Protein AF-A0A135UJ84-F1 (afdb_monomer_lite)

Structure (mmCIF, N/CA/C/O backbone):
data_AF-A0A135UJ84-F1
#
_entry.id   AF-A0A135UJ84-F1
#
loop_
_atom_site.group_PDB
_atom_site.id
_atom_site.type_symbol
_atom_site.label_atom_id
_atom_site.label_alt_id
_atom_site.label_comp_id
_atom_site.label_asym_id
_atom_site.label_entity_id
_atom_site.label_seq_id
_atom_site.pdbx_PDB_ins_code
_atom_site.Cartn_x
_atom_site.Cartn_y
_atom_site.Cartn_z
_atom_site.occupancy
_atom_site.B_iso_or_equiv
_atom_site.auth_seq_id
_atom_site.auth_comp_id
_atom_site.auth_asym_id
_atom_site.auth_atom_id
_atom_site.pdbx_PDB_model_num
ATOM 1 N N . ARG A 1 1 ? -5.038 -6.035 -21.968 1.00 44.88 1 ARG A N 1
ATOM 2 C CA . ARG A 1 1 ? -4.307 -5.485 -20.807 1.00 44.88 1 ARG A CA 1
ATOM 3 C C . ARG A 1 1 ? -3.585 -4.235 -21.291 1.00 44.88 1 ARG A C 1
ATOM 5 O O . ARG A 1 1 ? -2.679 -4.381 -22.105 1.00 44.88 1 ARG A O 1
ATOM 12 N N . ARG A 1 2 ? -4.048 -3.025 -20.949 1.00 52.53 2 ARG A N 1
ATOM 13 C CA . ARG A 1 2 ? -3.177 -1.852 -21.108 1.00 52.53 2 ARG A CA 1
ATOM 14 C C . ARG A 1 2 ? -2.160 -1.948 -19.982 1.00 52.53 2 ARG A C 1
ATOM 16 O O . ARG A 1 2 ? -2.523 -2.318 -18.872 1.00 52.53 2 ARG A O 1
ATOM 23 N N . TYR A 1 3 ? -0.903 -1.665 -20.289 1.00 54.56 3 TYR A N 1
ATOM 24 C CA . TYR A 1 3 ? 0.192 -1.660 -19.318 1.00 54.56 3 TYR A CA 1
ATOM 25 C C . TYR A 1 3 ? -0.040 -0.652 -18.171 1.00 54.56 3 TYR A C 1
ATOM 27 O O . TYR A 1 3 ? 0.745 -0.578 -17.250 1.00 54.56 3 TYR A O 1
ATOM 35 N N . GLU A 1 4 ? -1.106 0.142 -18.223 1.00 59.69 4 GLU A N 1
ATOM 36 C CA . GLU A 1 4 ? -1.372 1.246 -17.305 1.00 59.69 4 GLU A CA 1
ATOM 37 C C . GLU A 1 4 ? -2.200 0.827 -16.077 1.00 59.69 4 GLU A C 1
ATOM 39 O O . GLU A 1 4 ? -2.188 1.529 -15.073 1.00 59.69 4 GLU A O 1
ATOM 44 N N . ASP A 1 5 ? -2.885 -0.321 -16.120 1.00 67.38 5 ASP A N 1
ATOM 45 C CA . ASP A 1 5 ? -3.906 -0.640 -15.113 1.00 67.38 5 ASP A CA 1
ATOM 46 C C . ASP A 1 5 ? -3.416 -1.603 -14.019 1.00 67.38 5 ASP A C 1
ATOM 48 O O . ASP A 1 5 ? -3.715 -1.406 -12.844 1.00 67.38 5 ASP A O 1
ATOM 52 N N . GLU A 1 6 ? -2.676 -2.639 -14.420 1.00 80.00 6 GLU A N 1
ATOM 53 C CA . GLU A 1 6 ? -2.247 -3.782 -13.604 1.00 80.00 6 GLU A CA 1
ATOM 54 C C . GLU A 1 6 ? -0.804 -4.102 -14.011 1.00 80.00 6 GLU A C 1
ATOM 56 O O . GLU A 1 6 ? -0.549 -4.726 -15.051 1.00 80.00 6 GLU A O 1
ATOM 61 N N . ILE A 1 7 ? 0.140 -3.560 -13.248 1.00 87.56 7 ILE A N 1
ATOM 62 C CA . ILE A 1 7 ? 1.579 -3.692 -13.499 1.00 87.56 7 ILE A CA 1
ATOM 63 C C . ILE A 1 7 ? 2.251 -4.587 -12.476 1.00 87.56 7 ILE A C 1
ATOM 65 O O . ILE A 1 7 ? 3.459 -4.785 -12.566 1.00 87.56 7 ILE A O 1
ATOM 69 N N . CYS A 1 8 ? 1.506 -5.126 -11.519 1.00 91.06 8 CYS A N 1
ATOM 70 C CA . CYS A 1 8 ? 2.034 -6.017 -10.509 1.00 91.06 8 CYS A CA 1
ATOM 71 C C . CYS A 1 8 ? 1.469 -7.429 -10.675 1.00 91.06 8 CYS A C 1
ATOM 73 O O . CYS A 1 8 ? 0.417 -7.664 -11.265 1.00 91.06 8 CYS A O 1
ATOM 75 N N . GLY A 1 9 ? 2.251 -8.408 -10.231 1.00 89.12 9 GLY A N 1
ATOM 76 C CA . GLY A 1 9 ? 1.801 -9.783 -10.087 1.00 89.12 9 GLY A CA 1
ATOM 77 C C . GLY A 1 9 ? 1.006 -9.983 -8.800 1.00 89.12 9 GLY A C 1
ATOM 78 O O . GLY A 1 9 ? 0.625 -9.035 -8.115 1.00 89.12 9 GLY A O 1
ATOM 79 N N . ALA A 1 10 ? 0.805 -11.250 -8.441 1.00 90.69 10 ALA A N 1
ATOM 80 C CA . ALA A 1 10 ? 0.190 -11.595 -7.168 1.00 90.69 10 ALA A CA 1
ATOM 81 C C . ALA A 1 10 ? 0.964 -10.992 -5.986 1.00 90.69 10 ALA A C 1
ATOM 83 O O . ALA A 1 10 ? 2.191 -10.863 -6.019 1.00 90.69 10 ALA A O 1
ATOM 84 N N . SER A 1 11 ? 0.223 -10.681 -4.926 1.00 94.56 11 SER A N 1
ATOM 85 C CA . SER A 1 11 ? 0.789 -10.199 -3.675 1.00 94.56 11 SER A CA 1
ATOM 86 C C . SER A 1 11 ? 0.871 -11.314 -2.634 1.00 94.56 11 SER A C 1
ATOM 88 O O . SER A 1 11 ? -0.023 -12.158 -2.536 1.00 94.56 11 SER A O 1
ATOM 90 N N . SER A 1 12 ? 1.919 -11.290 -1.815 1.00 95.88 12 SER A N 1
ATOM 91 C CA . SER A 1 12 ? 1.893 -11.917 -0.493 1.00 95.88 12 SER A CA 1
ATOM 92 C C . SER A 1 12 ? 1.112 -11.043 0.492 1.00 95.88 12 SER A C 1
ATOM 94 O O . SER A 1 12 ? 0.865 -9.867 0.218 1.00 95.88 12 SER A O 1
ATOM 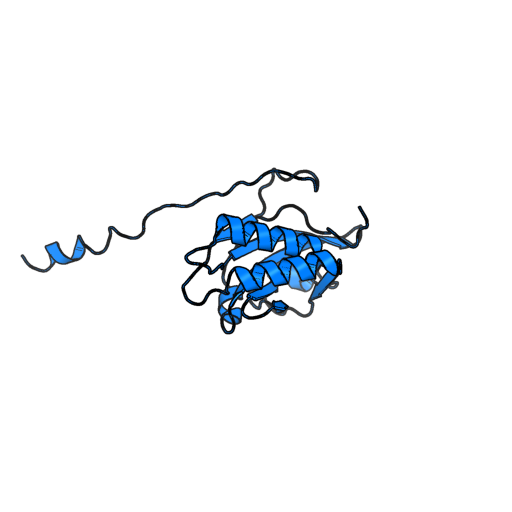96 N N . PHE A 1 13 ? 0.710 -11.604 1.631 1.00 95.44 13 PHE A N 1
ATOM 97 C CA . PHE A 1 13 ? -0.062 -10.873 2.631 1.00 95.44 13 PHE A CA 1
ATOM 98 C C . PHE A 1 13 ? 0.317 -11.288 4.051 1.00 95.44 13 PHE A C 1
ATOM 100 O O . PHE A 1 13 ? 0.595 -12.458 4.324 1.00 95.44 13 PHE A O 1
ATOM 107 N N . VAL A 1 14 ? 0.272 -10.321 4.962 1.00 95.88 14 VAL A N 1
ATOM 108 C CA . VAL A 1 14 ? 0.271 -10.519 6.409 1.00 95.88 14 VAL A CA 1
ATOM 109 C C . VAL A 1 14 ? -0.706 -9.531 7.047 1.00 95.88 14 VAL A C 1
ATOM 111 O O . VAL A 1 14 ? -0.704 -8.341 6.729 1.00 95.88 14 VAL A O 1
ATOM 114 N N . GLY A 1 15 ? -1.557 -10.037 7.939 1.00 96.00 15 GLY A N 1
ATOM 115 C CA . GLY A 1 15 ? -2.474 -9.218 8.726 1.00 96.00 15 GLY A CA 1
ATOM 116 C C . GLY A 1 15 ? -1.754 -8.569 9.902 1.00 96.00 15 GLY A C 1
ATOM 117 O O . GLY A 1 15 ? -1.045 -9.242 10.647 1.00 96.00 15 GLY A O 1
ATOM 118 N N . ILE A 1 16 ? -1.957 -7.268 10.072 1.00 95.50 16 ILE A N 1
ATOM 119 C CA . ILE A 1 16 ? -1.379 -6.440 11.149 1.00 95.50 16 ILE A CA 1
ATOM 120 C C . ILE A 1 16 ? -2.461 -5.582 11.824 1.00 95.50 16 ILE A C 1
ATOM 122 O O . ILE A 1 16 ? -2.159 -4.595 12.493 1.00 95.50 16 ILE A O 1
ATOM 126 N N . THR A 1 17 ? -3.732 -5.934 11.611 1.00 96.69 17 THR A N 1
ATOM 127 C CA . THR A 1 17 ? -4.893 -5.202 12.114 1.00 96.69 17 THR A CA 1
ATOM 128 C C . THR A 1 17 ? -4.852 -5.065 13.632 1.00 96.69 17 THR A C 1
ATOM 130 O O . THR A 1 17 ? -4.676 -6.039 14.365 1.00 96.69 17 THR A O 1
ATOM 133 N N . ARG A 1 18 ? -5.065 -3.840 14.100 1.00 94.31 18 ARG A N 1
ATOM 134 C CA . ARG A 1 18 ? -5.090 -3.441 15.512 1.00 94.31 18 ARG A CA 1
ATOM 135 C C . ARG A 1 18 ? -6.067 -2.285 15.694 1.00 94.31 18 ARG A C 1
ATOM 137 O O . ARG A 1 18 ? -6.511 -1.726 14.710 1.00 94.31 18 ARG A O 1
ATOM 144 N N . ALA A 1 19 ? -6.364 -1.895 16.933 1.00 93.62 19 ALA A N 1
ATOM 145 C CA . ALA A 1 19 ? -7.405 -0.902 17.243 1.00 93.62 19 ALA A CA 1
ATOM 146 C C . ALA A 1 19 ? -7.189 0.512 16.652 1.00 93.62 19 ALA A C 1
ATOM 148 O O . ALA A 1 19 ? -8.117 1.322 16.654 1.00 93.62 19 ALA A O 1
ATOM 149 N N . THR A 1 20 ? -5.971 0.815 16.197 1.00 93.94 20 THR A N 1
ATOM 150 C CA . THR A 1 20 ? -5.577 2.072 15.540 1.00 93.94 20 THR A CA 1
ATOM 151 C C . THR A 1 20 ? -5.529 1.964 14.011 1.00 93.94 20 THR A C 1
ATOM 153 O O . THR A 1 20 ? -5.250 2.955 13.336 1.00 93.94 20 THR A O 1
ATOM 156 N N . SER A 1 21 ? -5.808 0.778 13.461 1.00 97.81 21 SER A N 1
ATOM 157 C CA . SER A 1 21 ? -5.882 0.542 12.022 1.00 97.81 21 SER A CA 1
ATOM 158 C C . SER A 1 21 ? -7.044 1.318 11.390 1.00 97.81 21 SER A C 1
ATOM 160 O O . SER A 1 21 ? -8.020 1.664 12.064 1.00 97.81 21 SER A O 1
ATOM 162 N N . PRO A 1 22 ? -6.971 1.599 10.080 1.00 98.44 22 PRO A N 1
ATOM 163 C CA . PRO A 1 22 ? -7.976 2.401 9.406 1.00 98.44 22 PRO A CA 1
ATOM 164 C C . PRO A 1 22 ? -9.316 1.683 9.310 1.00 98.44 22 PRO A C 1
ATOM 166 O O . PRO A 1 22 ? -9.398 0.450 9.324 1.00 98.44 22 PRO A O 1
ATOM 169 N N . LEU A 1 23 ? -10.373 2.478 9.154 1.00 98.62 23 LEU A N 1
ATOM 170 C CA . LEU A 1 23 ? -11.712 1.971 8.910 1.00 98.62 23 LEU A CA 1
ATOM 171 C C . LEU A 1 23 ? -11.755 1.234 7.573 1.00 98.62 23 LEU A C 1
ATOM 173 O O . LEU A 1 23 ? -11.328 1.727 6.529 1.00 98.62 23 LEU A O 1
ATOM 177 N N . THR A 1 24 ? -12.355 0.052 7.602 1.00 98.69 24 THR A N 1
ATOM 178 C CA . THR A 1 24 ? -12.539 -0.797 6.425 1.00 98.69 24 THR A CA 1
ATOM 179 C C . THR A 1 24 ? -13.354 -0.091 5.341 1.00 98.69 24 THR A C 1
ATOM 181 O O . THR A 1 24 ? -13.065 -0.239 4.157 1.00 98.69 24 THR A O 1
ATOM 184 N N . THR A 1 25 ? -14.348 0.709 5.734 1.00 98.69 25 THR A N 1
ATOM 185 C CA . THR A 1 25 ? -15.162 1.512 4.811 1.00 98.69 25 THR A CA 1
ATOM 186 C C . THR A 1 25 ? -14.317 2.507 4.027 1.00 98.69 25 THR A C 1
ATOM 188 O O . THR A 1 25 ? -14.464 2.607 2.813 1.00 98.69 25 THR A O 1
ATOM 191 N N . ASP A 1 26 ? -13.385 3.179 4.699 1.00 98.75 26 ASP A N 1
ATOM 192 C CA . ASP A 1 26 ? -12.498 4.159 4.076 1.00 98.75 26 ASP A CA 1
ATOM 193 C C . ASP A 1 26 ? -11.522 3.470 3.118 1.00 98.75 26 ASP A C 1
ATOM 195 O O . ASP A 1 26 ? -11.268 3.958 2.019 1.00 98.75 26 ASP A O 1
ATOM 199 N N . CYS A 1 27 ? -11.022 2.289 3.493 1.00 98.75 27 CYS A N 1
ATOM 200 C CA . CYS A 1 27 ? -10.164 1.498 2.617 1.00 98.75 27 CYS A CA 1
ATOM 201 C C . CYS A 1 27 ? -10.891 0.989 1.367 1.00 98.75 27 CYS A C 1
ATOM 203 O O . CYS A 1 27 ? -10.307 0.969 0.285 1.00 98.75 27 CYS A O 1
ATOM 205 N N . LEU A 1 28 ? -12.165 0.607 1.474 1.00 98.81 28 LEU A N 1
ATOM 206 C CA . LEU A 1 28 ? -12.952 0.219 0.301 1.00 98.81 28 LEU A CA 1
ATOM 207 C C . LEU A 1 28 ? -13.192 1.406 -0.643 1.00 98.81 28 LEU A C 1
ATOM 209 O O . LEU A 1 28 ? -13.073 1.234 -1.854 1.00 98.81 28 LEU A O 1
ATOM 213 N N . LEU A 1 29 ? -13.430 2.608 -0.109 1.00 98.69 29 LEU A N 1
ATOM 214 C CA . LEU A 1 29 ? -13.537 3.825 -0.920 1.00 98.69 29 LEU A CA 1
ATOM 215 C C . LEU A 1 29 ? -12.211 4.169 -1.614 1.00 98.69 29 LEU A C 1
ATOM 217 O O . LEU A 1 29 ? -12.214 4.429 -2.817 1.00 98.69 29 LEU A O 1
ATOM 221 N N . LEU A 1 30 ? -11.075 4.058 -0.911 1.00 98.31 30 LEU A N 1
ATOM 222 C CA . LEU A 1 30 ? -9.741 4.184 -1.515 1.00 98.31 30 LEU A CA 1
ATOM 223 C C . LEU A 1 30 ? -9.568 3.201 -2.683 1.00 98.31 30 LEU A C 1
ATOM 225 O O . LEU A 1 30 ? -9.083 3.578 -3.749 1.00 98.31 30 LEU A O 1
ATOM 229 N N . ALA A 1 31 ? -9.974 1.940 -2.506 1.00 98.12 31 ALA A N 1
ATOM 230 C CA . ALA A 1 31 ? -9.881 0.920 -3.549 1.00 98.12 31 ALA A CA 1
ATOM 231 C C . ALA A 1 31 ? -10.779 1.224 -4.763 1.00 98.12 31 ALA A C 1
ATOM 233 O O . ALA A 1 31 ? -10.408 0.936 -5.905 1.00 98.12 31 ALA A O 1
ATOM 234 N N . ASP A 1 32 ? -11.959 1.797 -4.544 1.00 97.94 32 ASP A N 1
ATOM 235 C CA . ASP A 1 32 ? -12.868 2.194 -5.620 1.00 97.94 32 ASP A CA 1
ATOM 236 C C . ASP A 1 32 ? -12.321 3.383 -6.416 1.00 97.94 32 ASP A C 1
ATOM 238 O O . ASP A 1 32 ? -12.329 3.355 -7.651 1.00 97.94 32 ASP A O 1
ATOM 242 N N . GLU A 1 33 ? -11.768 4.384 -5.731 1.00 96.62 33 GLU A N 1
ATOM 243 C CA . GLU A 1 33 ? -11.068 5.514 -6.351 1.00 96.62 33 GLU A CA 1
ATOM 244 C C . GLU A 1 33 ? -9.864 5.032 -7.166 1.00 96.62 33 GLU A C 1
ATOM 246 O O . GLU A 1 33 ? -9.734 5.370 -8.344 1.00 96.62 33 GLU A O 1
ATOM 251 N N . ALA A 1 34 ? -9.049 4.149 -6.587 1.00 94.81 34 ALA A N 1
ATOM 252 C CA . ALA A 1 34 ? -7.894 3.550 -7.244 1.00 94.81 34 ALA A CA 1
ATOM 253 C C . ALA A 1 34 ? -8.258 2.808 -8.541 1.00 94.81 34 ALA A C 1
ATOM 255 O O . ALA A 1 34 ? -7.643 3.017 -9.592 1.00 94.81 34 ALA A O 1
ATOM 256 N N . ALA A 1 35 ? -9.305 1.979 -8.486 1.00 93.38 35 ALA A N 1
ATOM 257 C CA . ALA A 1 35 ? -9.801 1.235 -9.639 1.00 93.38 35 ALA A CA 1
ATOM 258 C C . ALA A 1 35 ? -10.389 2.147 -10.726 1.00 93.38 35 ALA A C 1
ATOM 260 O O . ALA A 1 35 ? -10.323 1.813 -11.912 1.00 93.38 35 ALA A O 1
ATOM 261 N N . LYS A 1 36 ? -10.986 3.277 -10.331 1.00 93.44 36 LYS A N 1
ATOM 262 C CA . LYS A 1 36 ? -11.577 4.255 -11.249 1.00 93.44 36 LYS A CA 1
ATOM 263 C C . LYS A 1 36 ? -10.515 5.094 -11.953 1.00 93.44 36 LYS A C 1
ATOM 265 O O . LYS A 1 36 ? -10.649 5.345 -13.147 1.00 93.44 36 LYS A O 1
ATOM 270 N N . GLU A 1 37 ? -9.490 5.526 -11.225 1.00 89.25 37 GLU A N 1
ATOM 271 C CA . GLU A 1 37 ? -8.411 6.363 -11.755 1.00 89.25 37 GLU A CA 1
ATOM 272 C C . GLU A 1 37 ? -7.526 5.614 -12.746 1.00 89.25 37 GLU A C 1
ATOM 274 O O . GLU A 1 37 ? -7.140 6.188 -13.762 1.00 89.25 37 GLU A O 1
ATOM 279 N N . ARG A 1 38 ? -7.229 4.336 -12.466 1.00 83.94 38 ARG A N 1
ATOM 280 C CA . ARG A 1 38 ? -6.392 3.485 -13.330 1.00 83.94 38 ARG A CA 1
ATOM 281 C C . ARG A 1 38 ? -5.016 4.098 -13.636 1.00 83.94 38 ARG A C 1
ATOM 283 O O . ARG A 1 38 ? -4.458 3.899 -14.710 1.00 83.94 38 ARG A O 1
ATOM 290 N N . TYR A 1 39 ? -4.479 4.872 -12.695 1.00 86.56 39 TYR A N 1
ATOM 291 C CA . TYR A 1 39 ? -3.150 5.461 -12.811 1.00 86.56 39 TYR A CA 1
ATOM 292 C C . TYR A 1 39 ? -2.078 4.529 -12.258 1.00 86.56 39 TYR A C 1
ATOM 294 O O . TYR A 1 39 ? -2.314 3.788 -11.307 1.00 86.56 39 TYR A O 1
ATOM 302 N N . VAL A 1 40 ? -0.872 4.625 -12.817 1.00 89.12 40 VAL A N 1
ATOM 303 C CA . VAL A 1 40 ? 0.333 4.081 -12.191 1.00 89.12 40 VAL A CA 1
ATOM 304 C C . VAL A 1 40 ? 0.882 5.122 -11.227 1.00 89.12 40 VAL A C 1
ATOM 306 O O . VAL A 1 40 ? 1.216 6.241 -11.628 1.00 89.12 40 VAL A O 1
ATOM 309 N N . TRP A 1 41 ? 1.012 4.748 -9.961 1.00 91.00 41 TRP A N 1
ATOM 310 C CA . TRP A 1 41 ? 1.690 5.563 -8.962 1.00 91.00 41 TRP A CA 1
ATOM 311 C C . TRP A 1 41 ? 3.131 5.138 -8.820 1.00 91.00 41 TRP A C 1
ATOM 313 O O . TRP A 1 41 ? 3.475 3.970 -9.003 1.00 91.00 41 TRP A O 1
ATOM 323 N N . TYR A 1 42 ? 3.973 6.109 -8.486 1.00 89.81 42 TYR A N 1
ATOM 324 C CA . TYR A 1 42 ? 5.386 5.865 -8.298 1.00 89.81 42 TYR A CA 1
ATOM 325 C C . TYR A 1 42 ? 5.957 6.716 -7.176 1.00 89.81 42 TYR A C 1
ATOM 327 O O . TYR A 1 42 ? 5.526 7.846 -6.941 1.00 89.81 42 TYR A O 1
ATOM 335 N N . VAL A 1 43 ? 6.973 6.172 -6.518 1.00 91.75 43 VAL A N 1
ATOM 336 C CA . VAL A 1 43 ? 7.787 6.874 -5.526 1.00 91.75 43 VAL A CA 1
ATOM 337 C C . VAL A 1 43 ? 9.259 6.556 -5.745 1.00 91.75 43 VAL A C 1
ATOM 339 O O . VAL A 1 43 ? 9.638 5.489 -6.230 1.00 91.75 43 VAL A O 1
ATOM 342 N N . ARG A 1 44 ? 10.109 7.522 -5.412 1.00 90.69 44 ARG A N 1
ATOM 343 C CA . ARG A 1 44 ? 11.560 7.461 -5.603 1.00 90.69 44 ARG A CA 1
ATOM 344 C C . ARG A 1 44 ? 12.260 8.198 -4.468 1.00 90.69 44 ARG A C 1
ATOM 346 O O . ARG A 1 44 ? 11.622 8.939 -3.729 1.00 90.69 44 ARG A O 1
ATOM 353 N N . GLY A 1 45 ? 13.581 8.057 -4.399 1.00 86.69 45 GLY A N 1
ATOM 354 C CA . GLY A 1 45 ? 14.397 8.783 -3.423 1.00 86.69 45 GLY A CA 1
ATOM 355 C C . GLY A 1 45 ? 14.465 8.123 -2.048 1.00 86.69 45 GLY A C 1
ATOM 356 O O . GLY A 1 45 ? 14.809 8.793 -1.084 1.00 86.69 45 GLY A O 1
ATOM 357 N N . PHE A 1 46 ? 14.160 6.827 -1.955 1.00 91.94 46 PHE A N 1
ATOM 358 C CA . PHE A 1 46 ? 14.408 6.056 -0.741 1.00 91.94 46 PHE A CA 1
ATOM 359 C C . PHE A 1 46 ? 15.905 6.023 -0.421 1.00 91.94 46 PHE A C 1
ATOM 361 O O . PHE A 1 46 ? 16.729 5.716 -1.285 1.00 91.94 46 PHE A O 1
ATOM 368 N N . THR A 1 47 ? 16.235 6.323 0.830 1.00 91.81 47 THR A N 1
ATOM 369 C CA . THR A 1 47 ? 17.583 6.193 1.403 1.00 91.81 47 THR A CA 1
ATOM 370 C C . THR A 1 47 ? 17.731 4.941 2.263 1.00 91.81 47 THR A C 1
ATOM 372 O O . THR A 1 47 ? 18.840 4.587 2.648 1.00 91.81 47 THR A O 1
ATOM 375 N N . ASP A 1 48 ? 16.616 4.273 2.551 1.00 93.50 48 ASP A N 1
ATOM 376 C CA . ASP A 1 48 ? 16.513 3.064 3.355 1.00 93.50 48 ASP A CA 1
ATOM 377 C C . ASP A 1 48 ? 15.313 2.220 2.875 1.00 93.50 48 ASP A C 1
ATOM 379 O O . ASP A 1 48 ? 14.518 2.666 2.044 1.00 93.50 48 ASP A O 1
ATOM 383 N N . ASN A 1 49 ? 15.194 0.984 3.362 1.00 92.75 49 ASN A N 1
ATOM 384 C CA . ASN A 1 49 ? 14.106 0.061 3.020 1.00 92.75 49 ASN A CA 1
ATOM 385 C C . ASN A 1 49 ? 13.046 -0.055 4.126 1.00 92.75 49 ASN A C 1
ATOM 387 O O . ASN A 1 49 ? 12.311 -1.034 4.159 1.00 92.75 49 ASN A O 1
ATOM 391 N N . THR A 1 50 ? 12.969 0.906 5.041 1.00 95.25 50 THR A N 1
ATOM 392 C CA . THR A 1 50 ? 12.004 0.928 6.151 1.00 95.25 50 THR A CA 1
ATOM 393 C C . THR A 1 50 ? 11.037 2.097 6.044 1.00 95.25 50 THR A C 1
ATOM 395 O O . THR A 1 50 ? 9.871 1.943 6.363 1.00 95.25 50 THR A O 1
ATOM 398 N N . THR A 1 51 ? 11.453 3.239 5.511 1.00 95.69 51 THR A N 1
ATOM 399 C CA . THR A 1 51 ? 10.600 4.393 5.263 1.00 95.69 51 THR A CA 1
ATOM 400 C C . THR A 1 51 ? 9.551 4.016 4.229 1.00 95.69 51 THR A C 1
ATOM 402 O O . THR A 1 51 ? 9.883 3.721 3.083 1.00 95.69 51 THR A O 1
ATOM 405 N N . ILE A 1 52 ? 8.279 4.025 4.625 1.00 96.25 52 ILE A N 1
ATOM 406 C CA . ILE A 1 52 ? 7.155 3.842 3.709 1.00 96.25 52 ILE A CA 1
ATOM 407 C C . ILE A 1 52 ? 6.633 5.199 3.253 1.00 96.25 52 ILE A C 1
ATOM 409 O O . ILE A 1 52 ? 6.468 6.117 4.059 1.00 96.25 52 ILE A O 1
ATOM 413 N N . LEU A 1 53 ? 6.376 5.338 1.955 1.00 96.56 53 LEU A N 1
ATOM 414 C CA . LEU A 1 53 ? 5.803 6.552 1.387 1.00 96.56 53 LEU A CA 1
ATOM 415 C C . LEU A 1 53 ? 4.348 6.294 1.010 1.00 96.56 53 LEU A C 1
ATOM 417 O O . LEU A 1 53 ? 4.061 5.408 0.205 1.00 96.56 53 LEU A O 1
ATOM 421 N N . GLY A 1 54 ? 3.440 7.074 1.598 1.00 95.62 54 GLY A N 1
ATOM 422 C CA . GLY A 1 54 ? 2.022 7.057 1.249 1.00 95.62 54 GLY A CA 1
ATOM 423 C C . GLY A 1 54 ? 1.811 7.542 -0.183 1.00 95.62 54 GLY A C 1
ATOM 424 O O . GLY A 1 54 ? 2.293 8.611 -0.554 1.00 95.62 54 GLY A O 1
ATOM 425 N N . ILE A 1 55 ? 1.094 6.758 -0.985 1.00 94.94 55 ILE A N 1
ATOM 426 C CA . ILE A 1 55 ? 0.768 7.093 -2.380 1.00 94.94 55 ILE A CA 1
ATOM 427 C C . ILE A 1 55 ? -0.717 7.402 -2.570 1.00 94.94 55 ILE A C 1
ATOM 429 O O . ILE A 1 55 ? -1.088 8.138 -3.492 1.00 94.94 55 ILE A O 1
ATOM 433 N N . ARG A 1 56 ? -1.566 6.869 -1.683 1.00 95.75 56 ARG A N 1
ATOM 434 C CA . ARG A 1 56 ? -3.004 7.123 -1.668 1.00 95.75 56 ARG A CA 1
ATOM 435 C C . ARG A 1 56 ? -3.561 7.149 -0.256 1.00 95.75 56 ARG A C 1
ATOM 437 O O . ARG A 1 56 ? -3.121 6.396 0.608 1.00 95.75 56 ARG A O 1
ATOM 444 N N . THR A 1 57 ? -4.566 7.998 -0.080 1.00 97.44 57 THR A N 1
ATOM 445 C CA . THR A 1 57 ? -5.259 8.202 1.186 1.00 97.44 57 THR A CA 1
ATOM 446 C C . THR A 1 57 ? -6.729 8.477 0.914 1.00 97.44 57 THR A C 1
ATOM 448 O O . THR A 1 57 ? -7.047 9.275 0.035 1.00 97.44 57 THR A O 1
ATOM 451 N N . HIS A 1 58 ? -7.604 7.861 1.701 1.00 98.06 58 HIS A N 1
ATOM 452 C CA . HIS A 1 58 ? -9.018 8.202 1.788 1.00 98.06 58 HIS A CA 1
ATOM 453 C C . HIS A 1 58 ? -9.443 8.083 3.250 1.00 98.06 58 HIS A C 1
ATOM 455 O O . HIS A 1 58 ? -9.254 7.029 3.854 1.00 98.06 58 HIS A O 1
ATOM 461 N N . GLY A 1 59 ? -10.005 9.149 3.824 1.00 97.44 59 GLY A N 1
ATOM 462 C CA . GLY A 1 59 ? -10.401 9.164 5.234 1.00 97.44 59 GLY A CA 1
ATOM 463 C C . GLY A 1 59 ? -9.253 8.739 6.156 1.00 97.44 59 GLY A C 1
ATOM 464 O O . GLY A 1 59 ? -8.191 9.360 6.172 1.00 97.44 59 GLY A O 1
ATOM 465 N N . THR A 1 60 ? -9.469 7.667 6.917 1.00 98.19 60 THR A N 1
ATOM 466 C CA . THR A 1 60 ? -8.466 7.074 7.815 1.00 98.19 60 THR A CA 1
ATOM 467 C C . THR A 1 60 ? -7.483 6.135 7.116 1.00 98.19 60 THR A C 1
ATOM 469 O O . THR A 1 60 ? -6.424 5.855 7.676 1.00 98.19 60 THR A O 1
ATOM 472 N N . CYS A 1 61 ? -7.802 5.653 5.911 1.00 98.56 61 CYS A N 1
ATOM 473 C CA . CYS A 1 61 ? -7.026 4.643 5.203 1.00 98.56 61 CYS A CA 1
ATOM 474 C C . CYS A 1 61 ? -5.894 5.258 4.388 1.00 98.56 61 CYS A C 1
ATOM 476 O O . CYS A 1 61 ? -6.133 6.077 3.501 1.00 98.56 61 CYS A O 1
ATOM 478 N N . ASN A 1 62 ? -4.667 4.813 4.649 1.00 98.44 62 ASN A N 1
ATOM 479 C CA . ASN A 1 62 ? -3.494 5.142 3.852 1.00 98.44 62 ASN A CA 1
ATOM 480 C C . ASN A 1 62 ? -2.933 3.872 3.220 1.00 98.44 62 ASN A C 1
ATOM 482 O O . ASN A 1 62 ? -2.833 2.832 3.873 1.00 98.44 62 ASN A O 1
ATOM 486 N N . PHE A 1 63 ? -2.528 3.984 1.961 1.00 98.12 63 PHE A N 1
ATOM 487 C CA . PHE A 1 63 ? -1.778 2.966 1.245 1.00 98.12 63 PHE A CA 1
ATOM 488 C C . PHE A 1 63 ? -0.416 3.539 0.873 1.00 98.12 63 PHE A C 1
ATOM 490 O O . PHE A 1 63 ? -0.321 4.579 0.209 1.00 98.12 63 PHE A O 1
ATOM 497 N N . GLY A 1 64 ? 0.642 2.860 1.299 1.00 97.50 64 GLY A N 1
ATOM 498 C CA . GLY A 1 64 ? 2.012 3.267 1.021 1.00 97.50 64 GLY A CA 1
ATOM 499 C C . GLY A 1 64 ? 2.859 2.120 0.513 1.00 97.50 64 GLY A C 1
ATOM 500 O O . GLY A 1 64 ? 2.511 0.951 0.684 1.00 97.50 64 GLY A O 1
ATOM 501 N N . ILE A 1 65 ? 3.980 2.475 -0.109 1.00 97.00 65 ILE A N 1
ATOM 502 C CA . ILE A 1 65 ? 4.936 1.514 -0.652 1.00 97.00 65 ILE A CA 1
ATOM 503 C C . ILE A 1 65 ? 6.378 1.865 -0.289 1.00 97.00 65 ILE A C 1
ATOM 505 O O . ILE A 1 65 ? 6.696 3.019 0.019 1.00 97.00 65 ILE A O 1
ATOM 509 N N . ARG A 1 66 ? 7.250 0.857 -0.339 1.00 95.50 66 ARG A N 1
ATOM 510 C CA . ARG A 1 66 ? 8.697 0.979 -0.155 1.00 95.50 66 ARG A CA 1
ATOM 511 C C . ARG A 1 66 ? 9.478 -0.139 -0.853 1.00 95.50 66 ARG A C 1
ATOM 513 O O . ARG A 1 66 ? 8.906 -1.193 -1.148 1.00 95.50 66 ARG A O 1
ATOM 520 N N . PRO A 1 67 ? 10.793 0.044 -1.063 1.00 94.06 67 PRO A N 1
ATOM 521 C CA . PRO A 1 67 ? 11.692 -1.060 -1.350 1.00 94.06 67 PRO A CA 1
ATOM 522 C C . PRO A 1 67 ? 11.605 -2.127 -0.256 1.00 94.06 67 PRO A C 1
ATOM 524 O O . PRO A 1 67 ? 11.689 -1.785 0.927 1.00 94.06 67 PRO A O 1
ATOM 527 N N . PRO A 1 68 ? 11.495 -3.415 -0.616 1.00 91.88 68 PRO A N 1
ATOM 528 C CA . PRO A 1 68 ? 11.669 -4.497 0.340 1.00 91.88 68 PRO A CA 1
ATOM 529 C C . PRO A 1 68 ? 13.138 -4.614 0.758 1.00 91.88 68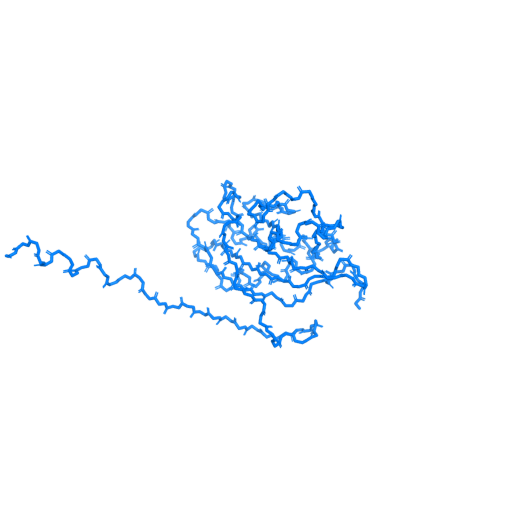 PRO A C 1
ATOM 531 O O . PRO A 1 68 ? 13.432 -4.780 1.940 1.00 91.88 68 PRO A O 1
ATOM 534 N N . TYR A 1 69 ? 14.077 -4.450 -0.176 1.00 90.19 69 TYR A N 1
ATOM 535 C CA . TYR A 1 69 ? 15.488 -4.756 0.055 1.00 90.19 69 TYR A CA 1
ATOM 536 C C . TYR A 1 69 ? 16.387 -3.523 -0.091 1.00 90.19 69 TYR A C 1
ATOM 538 O O . TYR A 1 69 ? 16.256 -2.746 -1.038 1.00 90.19 69 TYR A O 1
ATOM 546 N N . ALA A 1 70 ? 17.304 -3.334 0.862 1.00 89.75 70 ALA A N 1
ATOM 547 C CA . ALA A 1 70 ? 18.224 -2.194 0.881 1.00 89.75 70 ALA A CA 1
ATOM 548 C C . ALA A 1 70 ? 19.292 -2.262 -0.228 1.00 89.75 70 ALA A C 1
ATOM 550 O O . ALA A 1 70 ? 19.743 -1.233 -0.727 1.00 89.75 70 ALA A O 1
ATOM 551 N N . ASP A 1 71 ? 19.672 -3.466 -0.651 1.00 88.75 71 ASP A N 1
ATOM 552 C CA . ASP A 1 71 ? 20.615 -3.718 -1.749 1.00 88.75 71 ASP A CA 1
ATOM 553 C C . ASP A 1 71 ? 20.055 -3.340 -3.132 1.00 88.75 71 ASP A C 1
ATOM 555 O O . ASP A 1 71 ? 20.821 -3.121 -4.071 1.00 88.75 71 ASP A O 1
ATOM 559 N N . ALA A 1 72 ? 18.735 -3.183 -3.254 1.00 83.62 72 ALA A N 1
ATOM 560 C CA . ALA A 1 72 ? 18.078 -2.702 -4.463 1.00 83.62 72 ALA A CA 1
ATOM 561 C C . ALA A 1 72 ? 18.140 -1.165 -4.619 1.00 83.62 72 ALA A C 1
ATOM 563 O O . ALA A 1 72 ? 17.967 -0.639 -5.720 1.00 83.62 72 ALA A O 1
ATOM 564 N N . LEU A 1 73 ? 18.418 -0.418 -3.541 1.00 86.81 73 LEU A N 1
ATOM 565 C CA . LEU A 1 73 ? 18.449 1.054 -3.552 1.00 86.81 73 LEU A CA 1
ATOM 566 C C . LEU A 1 73 ? 19.497 1.649 -4.515 1.00 86.81 73 LEU A C 1
ATOM 568 O O . LEU A 1 73 ? 19.185 2.613 -5.223 1.00 86.81 73 LEU A O 1
ATOM 572 N N . PRO A 1 74 ? 20.735 1.119 -4.611 1.00 85.50 74 PRO A N 1
ATOM 573 C CA . PRO A 1 74 ? 21.729 1.662 -5.531 1.00 85.50 74 PRO A CA 1
ATOM 574 C C . PRO A 1 74 ? 21.397 1.384 -7.001 1.00 85.50 74 PRO A C 1
ATOM 576 O O . PRO A 1 74 ? 21.785 2.182 -7.859 1.00 85.50 74 PRO A O 1
ATOM 579 N N . THR A 1 75 ? 20.692 0.288 -7.296 1.00 81.31 75 THR A N 1
ATOM 580 C CA . THR A 1 75 ? 20.463 -0.222 -8.658 1.00 81.31 75 THR A CA 1
ATOM 581 C C . THR A 1 75 ? 19.163 0.297 -9.272 1.00 81.31 75 THR A C 1
ATOM 583 O O . THR A 1 75 ? 19.125 0.601 -10.466 1.00 81.31 75 THR A O 1
ATOM 586 N N . ILE A 1 76 ? 18.114 0.492 -8.470 1.00 81.81 76 ILE A N 1
ATOM 587 C CA . ILE A 1 76 ? 16.810 0.969 -8.942 1.00 81.81 76 ILE A CA 1
ATOM 588 C C . ILE A 1 76 ? 16.790 2.504 -8.981 1.00 81.81 76 ILE A C 1
ATOM 590 O O . ILE A 1 76 ? 16.469 3.184 -8.009 1.00 81.81 76 ILE A O 1
ATOM 594 N N . LYS A 1 77 ? 17.120 3.077 -10.147 1.00 78.50 77 LYS A N 1
ATOM 595 C CA . LYS A 1 77 ? 17.063 4.537 -10.381 1.00 78.50 77 LYS A CA 1
ATOM 596 C C . LYS A 1 77 ? 15.687 5.044 -10.810 1.00 78.50 77 LYS A C 1
ATOM 598 O O . LYS A 1 77 ? 15.393 6.225 -10.638 1.00 78.50 77 LYS A O 1
ATOM 603 N N . THR A 1 78 ? 14.855 4.168 -11.368 1.00 80.88 78 THR A N 1
ATOM 604 C CA . THR A 1 78 ? 13.509 4.507 -11.855 1.00 80.88 78 THR A CA 1
ATOM 605 C C . THR A 1 78 ? 12.528 4.760 -10.709 1.00 80.88 78 THR A C 1
ATOM 607 O O . THR A 1 78 ? 11.613 5.560 -10.853 1.00 80.88 78 THR A O 1
ATOM 610 N N . GLY A 1 79 ? 12.758 4.149 -9.546 1.00 87.69 79 GLY A N 1
ATOM 611 C CA . GLY A 1 79 ? 11.821 4.145 -8.425 1.00 87.69 79 GLY A CA 1
ATOM 612 C C . GLY A 1 79 ? 1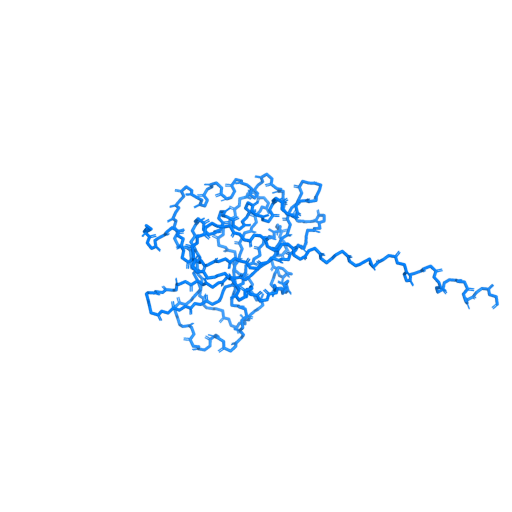0.936 2.899 -8.418 1.00 87.69 79 GLY A C 1
ATOM 613 O O . GLY A 1 79 ? 11.165 1.959 -9.183 1.00 87.69 79 GLY A O 1
ATOM 614 N N . TRP A 1 80 ? 9.939 2.913 -7.537 1.00 92.00 80 TRP A N 1
ATOM 615 C CA . TRP A 1 80 ? 8.986 1.827 -7.314 1.00 92.00 80 TRP A CA 1
ATOM 616 C C . TRP A 1 80 ? 7.612 2.239 -7.810 1.00 92.00 80 TRP A C 1
ATOM 618 O O . TRP A 1 80 ? 7.216 3.388 -7.620 1.00 92.00 80 TRP A O 1
ATOM 628 N N . TYR A 1 81 ? 6.911 1.297 -8.436 1.00 91.81 81 TYR A N 1
ATOM 629 C CA . TYR A 1 81 ? 5.681 1.545 -9.176 1.00 91.81 81 TYR A CA 1
ATOM 630 C C . TYR A 1 81 ? 4.606 0.548 -8.781 1.00 91.81 81 TYR A C 1
ATOM 632 O O . TYR A 1 81 ? 4.904 -0.615 -8.529 1.00 91.81 81 TYR A O 1
ATOM 640 N N . VAL A 1 82 ? 3.361 1.001 -8.788 1.00 93.31 82 VAL A N 1
ATOM 641 C CA . VAL A 1 82 ? 2.188 0.170 -8.522 1.00 93.31 82 VAL A CA 1
ATOM 642 C C . VAL A 1 82 ? 0.992 0.730 -9.295 1.00 93.31 82 VAL A C 1
ATOM 644 O O . VAL A 1 82 ? 0.808 1.948 -9.360 1.00 93.31 82 VAL A O 1
ATOM 647 N N . GLY A 1 83 ? 0.202 -0.144 -9.919 1.00 92.44 83 GLY A N 1
ATOM 648 C CA . GLY A 1 83 ? -0.981 0.240 -10.682 1.00 92.44 83 GLY A CA 1
ATOM 649 C C . GLY A 1 83 ? -2.202 0.450 -9.791 1.00 92.44 83 GLY A C 1
ATOM 650 O O . GLY A 1 83 ? -2.358 -0.182 -8.746 1.00 92.44 83 GLY A O 1
ATOM 651 N N . GLY A 1 84 ? -3.109 1.326 -10.219 1.00 93.12 84 GLY A N 1
ATOM 652 C CA . GLY A 1 84 ? -4.344 1.607 -9.488 1.00 93.12 84 GLY A CA 1
ATOM 653 C C . GLY A 1 84 ? -5.245 0.381 -9.327 1.00 93.12 84 GLY A C 1
ATOM 654 O O . GLY A 1 84 ? -5.849 0.207 -8.268 1.00 93.12 84 GLY A O 1
ATOM 655 N N . VAL A 1 85 ? -5.300 -0.514 -10.324 1.00 93.19 85 VAL A N 1
ATOM 656 C CA . VAL A 1 85 ? -6.052 -1.774 -10.187 1.00 93.19 85 VAL A CA 1
ATOM 657 C C . VAL A 1 85 ? -5.344 -2.731 -9.227 1.00 93.19 85 VAL A C 1
ATOM 659 O O . VAL A 1 85 ? -6.034 -3.375 -8.439 1.00 93.19 85 VAL A O 1
ATOM 662 N N . ASP A 1 86 ? -4.004 -2.757 -9.214 1.00 94.81 86 ASP A N 1
ATOM 663 C CA . ASP A 1 86 ? -3.221 -3.563 -8.264 1.00 94.81 86 ASP A CA 1
ATOM 664 C C . ASP A 1 86 ? -3.514 -3.142 -6.812 1.00 94.81 86 ASP A C 1
ATOM 666 O O . ASP A 1 86 ? -3.822 -3.986 -5.968 1.00 94.81 86 ASP A O 1
ATOM 670 N N . VAL A 1 87 ? -3.500 -1.832 -6.516 1.00 96.50 87 VAL A N 1
ATOM 671 C CA . VAL A 1 87 ? -3.875 -1.317 -5.182 1.00 96.50 87 VAL A CA 1
ATOM 672 C C . VAL A 1 87 ? -5.306 -1.688 -4.843 1.00 96.50 87 VAL A C 1
ATOM 674 O O . VAL A 1 87 ? -5.575 -2.153 -3.738 1.00 96.50 87 VAL A O 1
ATOM 677 N N . ALA A 1 88 ? -6.233 -1.508 -5.781 1.00 97.00 88 ALA A N 1
ATOM 678 C CA . ALA A 1 88 ? -7.632 -1.807 -5.535 1.00 97.00 88 ALA A CA 1
ATOM 679 C C . ALA A 1 88 ? -7.862 -3.295 -5.212 1.00 97.00 88 ALA A C 1
ATOM 681 O O . ALA A 1 88 ? -8.652 -3.620 -4.325 1.00 97.00 88 ALA A O 1
ATOM 682 N N . GLU A 1 89 ? -7.182 -4.207 -5.910 1.00 96.19 89 GLU A N 1
ATOM 683 C CA . GLU A 1 89 ? -7.253 -5.647 -5.642 1.00 96.19 89 GLU A CA 1
ATOM 684 C C . GLU A 1 89 ? -6.631 -6.006 -4.290 1.00 96.19 89 GLU A C 1
ATOM 686 O O . GLU A 1 89 ? -7.249 -6.728 -3.499 1.00 96.19 89 GLU A O 1
ATOM 691 N N . VAL A 1 90 ? -5.446 -5.471 -3.996 1.00 97.12 90 VAL A N 1
ATOM 692 C CA . VAL A 1 90 ? -4.745 -5.716 -2.733 1.00 97.12 90 VAL A CA 1
ATOM 693 C C . VAL A 1 90 ? -5.541 -5.201 -1.541 1.00 97.12 90 VAL A C 1
ATOM 695 O O . VAL A 1 90 ? -5.720 -5.935 -0.570 1.00 97.12 90 VAL A O 1
ATOM 698 N N . VAL A 1 91 ? -6.077 -3.984 -1.618 1.00 98.50 91 VAL A N 1
ATOM 699 C CA . VAL A 1 91 ? -6.858 -3.391 -0.527 1.00 98.50 91 VAL A CA 1
ATOM 700 C C . VAL A 1 91 ? -8.148 -4.170 -0.292 1.00 98.50 91 VAL A C 1
ATOM 702 O O . VAL A 1 91 ? -8.447 -4.515 0.850 1.00 98.50 91 VAL A O 1
ATOM 705 N N . ARG A 1 92 ? -8.886 -4.534 -1.350 1.00 98.56 92 ARG A N 1
ATOM 706 C CA . ARG A 1 92 ? -10.100 -5.361 -1.206 1.00 98.56 92 ARG A CA 1
ATOM 707 C C . ARG A 1 92 ? -9.788 -6.746 -0.641 1.00 98.56 92 ARG A C 1
ATOM 709 O O . ARG A 1 92 ? -10.559 -7.257 0.169 1.00 98.56 92 ARG A O 1
ATOM 716 N N . THR A 1 93 ? -8.665 -7.343 -1.036 1.00 98.12 93 THR A N 1
ATOM 717 C CA . THR A 1 93 ? -8.208 -8.635 -0.505 1.00 98.12 93 THR A CA 1
ATOM 718 C C . THR A 1 93 ? -7.855 -8.528 0.974 1.00 98.12 93 THR A C 1
ATOM 720 O O . THR A 1 93 ? -8.334 -9.327 1.774 1.00 98.12 93 THR A O 1
ATOM 723 N N . ALA A 1 94 ? -7.095 -7.504 1.357 1.00 98.12 94 ALA A N 1
ATOM 724 C CA . ALA A 1 94 ? -6.732 -7.261 2.744 1.00 98.12 94 ALA A CA 1
ATOM 725 C C . ALA A 1 94 ? -7.959 -7.008 3.629 1.00 98.12 94 ALA A C 1
ATOM 727 O O . ALA A 1 94 ? -8.057 -7.576 4.711 1.00 98.12 94 ALA A O 1
ATOM 728 N N . VAL A 1 95 ? -8.923 -6.216 3.151 1.00 98.62 95 VAL A N 1
ATOM 729 C CA . VAL A 1 95 ? -10.203 -5.995 3.836 1.00 98.62 95 VAL A CA 1
ATOM 730 C C . VAL A 1 95 ? -10.972 -7.302 4.015 1.00 98.62 95 VAL A C 1
ATOM 732 O O . VAL A 1 95 ? -11.496 -7.569 5.092 1.00 98.62 95 VAL A O 1
ATOM 735 N N . ARG A 1 96 ? -11.050 -8.140 2.978 1.00 98.44 96 ARG A N 1
ATOM 736 C CA . ARG A 1 96 ? -11.747 -9.429 3.062 1.00 98.44 96 ARG A CA 1
ATOM 737 C C . ARG A 1 96 ? -11.114 -10.352 4.108 1.00 98.44 96 ARG A C 1
ATOM 739 O O . ARG A 1 96 ? -11.847 -11.014 4.837 1.00 98.44 96 ARG A O 1
ATOM 746 N N . ASP A 1 97 ? -9.784 -10.397 4.161 1.00 97.81 97 ASP A N 1
ATOM 747 C CA . ASP A 1 97 ? -9.050 -11.422 4.911 1.00 97.81 97 ASP A CA 1
ATOM 748 C C . ASP A 1 97 ? -8.623 -10.978 6.319 1.00 97.81 97 ASP A C 1
ATOM 750 O O . ASP A 1 97 ? -8.443 -11.825 7.193 1.00 97.81 97 ASP A O 1
ATOM 754 N N . TYR A 1 98 ? -8.468 -9.671 6.554 1.00 97.94 98 TYR A N 1
ATOM 755 C CA . TYR A 1 98 ? -7.904 -9.118 7.793 1.00 97.94 98 TYR A CA 1
ATOM 756 C C . TYR A 1 98 ? -8.781 -8.054 8.459 1.00 97.94 98 TYR A C 1
ATOM 758 O O . TYR A 1 98 ? -8.320 -7.384 9.385 1.00 97.94 98 TYR A O 1
ATOM 766 N N . ASN A 1 99 ? -10.038 -7.897 8.039 1.00 97.56 99 ASN A N 1
ATOM 767 C CA . ASN A 1 99 ? -10.981 -7.052 8.765 1.00 97.56 99 ASN A CA 1
ATOM 768 C C . ASN A 1 99 ? -11.248 -7.625 10.164 1.00 97.56 99 ASN A C 1
ATOM 770 O O . ASN A 1 99 ? -11.750 -8.740 10.316 1.00 97.56 99 ASN A O 1
ATOM 774 N N . VAL A 1 100 ? -10.954 -6.821 11.183 1.00 97.69 100 VAL A N 1
ATOM 775 C CA . VAL A 1 100 ? -11.289 -7.096 12.579 1.00 97.69 100 VAL A CA 1
ATOM 776 C C . VAL A 1 100 ? -12.079 -5.910 13.108 1.00 97.69 100 VAL A C 1
ATOM 778 O O . VAL A 1 100 ? -11.584 -4.786 13.149 1.00 97.69 100 VAL A O 1
ATOM 781 N N . SER A 1 101 ? -13.324 -6.157 13.516 1.00 96.88 101 SER A N 1
ATOM 782 C CA . SER A 1 101 ? -14.200 -5.143 14.122 1.00 96.88 101 SER A CA 1
ATOM 783 C C . SER A 1 101 ? -14.352 -3.857 13.290 1.00 96.88 101 SER A C 1
ATOM 785 O O . SER A 1 101 ? -14.466 -2.766 13.842 1.00 96.88 101 SER A O 1
ATOM 787 N N . GLY A 1 102 ? -14.358 -3.974 11.958 1.00 98.19 102 GLY A N 1
ATOM 788 C CA . GLY A 1 102 ? -14.518 -2.840 11.046 1.00 98.19 102 GLY A CA 1
ATOM 789 C C . GLY A 1 102 ? -13.221 -2.099 10.726 1.00 98.19 102 GLY A C 1
ATOM 790 O O . GLY A 1 102 ? -13.268 -1.112 9.996 1.00 98.19 102 GLY A O 1
ATOM 791 N N . GLN A 1 103 ? -12.066 -2.576 11.189 1.00 98.62 103 GLN A N 1
ATOM 792 C CA . GLN A 1 103 ? -10.752 -2.005 10.892 1.00 98.62 103 GLN A CA 1
ATOM 793 C C . GLN A 1 103 ? -9.892 -2.998 10.113 1.00 98.62 103 GLN A C 1
ATOM 795 O O . GLN A 1 103 ? -10.063 -4.206 10.258 1.00 98.62 103 GLN A O 1
ATOM 800 N N . THR A 1 104 ? -8.967 -2.505 9.290 1.00 98.50 104 THR A N 1
ATOM 801 C CA . THR A 1 104 ? -8.082 -3.362 8.486 1.00 98.50 104 THR A CA 1
ATOM 802 C C . THR A 1 104 ? -6.672 -2.790 8.440 1.00 98.50 104 THR A C 1
ATOM 804 O O . THR A 1 104 ? -6.469 -1.698 7.925 1.00 98.50 104 THR A O 1
ATOM 807 N N . GLY A 1 105 ? -5.689 -3.556 8.904 1.00 97.94 105 GLY A N 1
ATOM 808 C CA . GLY A 1 105 ? -4.270 -3.313 8.671 1.00 97.94 105 GLY A CA 1
ATOM 809 C C . GLY A 1 105 ? -3.647 -4.530 7.996 1.00 97.94 105 GLY A C 1
ATOM 810 O O . GLY A 1 105 ? -3.823 -5.665 8.444 1.00 97.94 105 GLY A O 1
ATOM 811 N N . ALA A 1 106 ? -2.887 -4.313 6.929 1.00 98.19 106 ALA A N 1
ATOM 812 C CA . ALA A 1 106 ? -2.194 -5.389 6.227 1.00 98.19 106 ALA A CA 1
ATOM 813 C C . ALA A 1 106 ? -0.891 -4.887 5.610 1.00 98.19 106 ALA A C 1
ATOM 815 O O . ALA A 1 106 ? -0.763 -3.708 5.291 1.00 98.19 106 ALA A O 1
ATOM 816 N N . SER A 1 107 ? 0.055 -5.795 5.412 1.00 97.94 107 SER A N 1
ATOM 817 C CA . SER A 1 107 ? 1.279 -5.559 4.649 1.00 97.94 107 SER A CA 1
ATOM 818 C C . SER A 1 107 ? 1.487 -6.710 3.673 1.00 97.94 107 SER A C 1
ATOM 820 O O . SER A 1 107 ? 0.964 -7.811 3.868 1.00 97.94 107 SER A O 1
ATOM 822 N N . GLY A 1 108 ? 2.242 -6.470 2.613 1.00 97.06 108 GLY A N 1
ATOM 823 C CA . GLY A 1 108 ? 2.511 -7.480 1.604 1.00 97.06 108 GLY A CA 1
ATOM 824 C C . GLY A 1 108 ? 3.636 -7.080 0.671 1.00 97.06 108 GLY A C 1
ATOM 825 O O . GLY A 1 108 ? 4.163 -5.970 0.731 1.00 97.06 108 GLY A O 1
ATOM 826 N N . MET A 1 109 ? 4.007 -8.005 -0.204 1.00 96.38 109 MET A N 1
ATOM 827 C CA . MET A 1 109 ? 4.991 -7.772 -1.250 1.00 96.38 109 MET A CA 1
ATOM 828 C C . MET A 1 109 ? 4.424 -8.207 -2.593 1.00 96.38 109 MET A C 1
ATOM 830 O O . MET A 1 109 ? 3.671 -9.173 -2.660 1.00 96.38 109 MET A O 1
ATOM 834 N N . MET A 1 110 ? 4.796 -7.508 -3.657 1.00 94.81 110 MET A N 1
ATOM 835 C CA . MET A 1 110 ? 4.400 -7.800 -5.033 1.00 94.81 110 MET A CA 1
ATOM 836 C C . MET A 1 110 ? 5.588 -7.585 -5.976 1.00 94.81 110 MET A C 1
ATOM 838 O O . MET A 1 110 ? 6.457 -6.751 -5.716 1.00 94.81 110 MET A O 1
ATOM 842 N N . HIS A 1 111 ? 5.608 -8.324 -7.083 1.00 93.06 111 HIS A N 1
ATOM 843 C CA . HIS A 1 111 ? 6.559 -8.113 -8.176 1.00 93.06 111 HIS A CA 1
ATOM 844 C C . HIS A 1 111 ? 5.917 -7.208 -9.227 1.00 93.06 111 HIS A C 1
ATOM 846 O O . HIS A 1 111 ? 4.915 -7.598 -9.828 1.00 93.06 111 HIS A O 1
ATOM 852 N N . CYS A 1 112 ? 6.479 -6.025 -9.466 1.00 91.38 112 CYS A N 1
ATOM 853 C CA . CYS A 1 112 ? 5.914 -5.023 -10.367 1.00 91.38 112 CYS A CA 1
ATOM 854 C C . CYS A 1 112 ? 6.826 -4.727 -11.555 1.00 91.38 112 CYS A C 1
ATOM 856 O O . CYS A 1 112 ? 8.050 -4.793 -11.468 1.00 91.38 112 CYS A O 1
ATOM 858 N N . TRP A 1 113 ? 6.229 -4.367 -12.684 1.00 87.44 113 TRP A N 1
ATOM 859 C CA . TRP A 1 113 ? 6.939 -3.914 -13.873 1.00 87.44 113 TRP A CA 1
ATOM 860 C C . TRP A 1 113 ? 7.182 -2.404 -13.776 1.00 87.44 113 TRP A C 1
ATOM 862 O O . TRP A 1 113 ? 6.244 -1.610 -13.793 1.00 87.44 113 TRP A O 1
ATOM 872 N N . ALA A 1 114 ? 8.447 -1.986 -13.705 1.00 77.75 114 ALA A N 1
ATOM 873 C CA . ALA A 1 114 ? 8.812 -0.571 -13.825 1.00 77.75 114 ALA A CA 1
ATOM 874 C C . ALA A 1 114 ? 8.791 -0.123 -15.297 1.00 77.75 114 ALA A C 1
ATOM 876 O O . ALA A 1 114 ? 8.384 0.989 -15.625 1.00 77.75 114 ALA A O 1
ATOM 877 N N . ASN A 1 115 ? 9.216 -1.006 -16.203 1.00 73.81 115 ASN A N 1
ATOM 878 C CA . ASN A 1 115 ? 9.054 -0.884 -17.652 1.00 73.81 115 ASN A CA 1
ATOM 879 C C . ASN A 1 115 ? 9.060 -2.292 -18.279 1.00 73.81 115 ASN A C 1
ATOM 881 O O . ASN A 1 115 ? 9.189 -3.284 -17.571 1.00 73.81 115 ASN A O 1
ATOM 885 N N . ARG A 1 116 ? 8.975 -2.400 -19.613 1.00 70.81 116 ARG A N 1
ATOM 886 C CA . ARG A 1 116 ? 8.956 -3.703 -20.317 1.00 70.81 116 ARG A CA 1
ATOM 887 C C . ARG A 1 116 ? 10.184 -4.596 -20.080 1.00 70.81 116 ARG A C 1
ATOM 889 O O . ARG A 1 116 ? 10.110 -5.777 -20.394 1.00 70.81 116 ARG A O 1
ATOM 896 N N . ALA A 1 117 ? 11.300 -4.042 -19.613 1.00 73.12 117 ALA A N 1
ATOM 897 C CA . ALA A 1 117 ? 12.558 -4.753 -19.396 1.00 73.12 117 ALA A CA 1
ATOM 898 C C . ALA A 1 117 ? 12.958 -4.851 -17.913 1.00 73.12 117 ALA A C 1
ATOM 900 O O . ALA A 1 117 ? 13.818 -5.658 -17.578 1.00 73.12 117 ALA A O 1
ATOM 901 N N . ASN A 1 118 ? 12.352 -4.045 -17.035 1.00 77.00 118 ASN A N 1
ATOM 902 C CA . ASN A 1 118 ? 12.759 -3.919 -15.640 1.00 77.00 118 ASN A CA 1
ATOM 903 C C . ASN A 1 118 ? 11.604 -4.236 -14.697 1.00 77.00 118 ASN A C 1
ATOM 905 O O . ASN A 1 118 ? 10.519 -3.656 -14.796 1.00 77.00 118 ASN A O 1
ATOM 909 N N . HIS A 1 119 ? 11.908 -5.081 -13.720 1.00 85.56 119 HIS A N 1
ATOM 910 C CA . HIS A 1 119 ? 11.022 -5.429 -12.624 1.00 85.56 119 HIS A CA 1
ATOM 911 C C . HIS A 1 119 ? 11.549 -4.859 -11.316 1.00 85.56 119 HIS A C 1
ATOM 913 O O . HIS A 1 119 ? 12.757 -4.701 -11.142 1.00 85.56 119 HIS A O 1
ATOM 919 N N . VAL A 1 120 ? 10.632 -4.555 -10.409 1.00 90.00 120 VAL A N 1
ATOM 920 C CA . VAL A 1 120 ? 10.928 -4.091 -9.061 1.00 90.00 120 VAL A CA 1
ATOM 921 C C . VAL A 1 120 ? 10.038 -4.828 -8.078 1.00 90.00 120 VAL A C 1
ATOM 923 O O . VAL A 1 120 ? 8.841 -4.997 -8.312 1.00 90.00 120 VAL A O 1
ATOM 926 N N . ASP A 1 121 ? 10.620 -5.230 -6.959 1.00 92.81 121 ASP A N 1
ATOM 927 C CA . ASP A 1 121 ? 9.848 -5.758 -5.847 1.00 92.81 121 ASP A CA 1
ATOM 928 C C . ASP A 1 121 ? 9.358 -4.579 -5.021 1.00 92.81 121 ASP A C 1
ATOM 930 O O . ASP A 1 121 ? 10.125 -3.662 -4.710 1.00 92.81 121 ASP A O 1
ATOM 934 N N . VAL A 1 122 ? 8.072 -4.585 -4.696 1.00 94.56 122 VAL A N 1
ATOM 935 C CA . VAL A 1 122 ? 7.406 -3.523 -3.947 1.00 94.56 122 VAL A CA 1
ATOM 936 C C . VAL A 1 122 ? 6.841 -4.133 -2.684 1.00 94.56 122 VAL A C 1
ATOM 938 O O . VAL A 1 122 ? 6.029 -5.056 -2.750 1.00 94.56 122 VAL A O 1
ATOM 941 N N . GLN A 1 123 ? 7.235 -3.592 -1.539 1.00 96.44 123 GLN A N 1
ATOM 942 C CA . GLN A 1 123 ? 6.536 -3.842 -0.292 1.00 96.44 123 GLN A CA 1
ATOM 943 C C . GLN A 1 123 ? 5.505 -2.741 -0.066 1.00 96.44 123 GLN A C 1
ATOM 945 O O . GLN A 1 123 ? 5.804 -1.562 -0.254 1.00 96.44 123 GLN A O 1
ATOM 950 N N . TRP A 1 124 ? 4.298 -3.122 0.332 1.00 97.38 124 TRP A N 1
ATOM 951 C CA . TRP A 1 124 ? 3.186 -2.211 0.571 1.00 97.38 124 TRP A CA 1
ATOM 952 C C . TRP A 1 124 ? 2.601 -2.415 1.964 1.00 97.38 124 TRP A C 1
ATOM 954 O O . TRP A 1 124 ? 2.733 -3.492 2.544 1.00 97.38 124 TRP A O 1
ATOM 964 N N . ALA A 1 125 ? 1.925 -1.391 2.483 1.00 98.19 125 ALA A N 1
ATOM 965 C CA . ALA A 1 125 ? 1.131 -1.505 3.699 1.00 98.19 125 ALA A CA 1
ATOM 966 C C . ALA A 1 125 ? -0.132 -0.636 3.648 1.00 98.19 125 ALA A C 1
ATOM 968 O O . ALA A 1 125 ? -0.144 0.440 3.045 1.00 98.19 125 ALA A O 1
ATOM 969 N N . ILE A 1 126 ? -1.168 -1.118 4.334 1.00 98.56 126 ILE A N 1
ATOM 970 C CA . ILE A 1 126 ? -2.395 -0.405 4.686 1.00 98.56 126 ILE A CA 1
ATOM 971 C C . ILE A 1 126 ? -2.278 -0.005 6.150 1.00 98.56 126 ILE A C 1
ATOM 973 O O . ILE A 1 126 ? -2.118 -0.871 7.014 1.00 98.56 126 ILE A O 1
ATOM 977 N N . TYR A 1 127 ? -2.346 1.294 6.421 1.00 98.12 127 TYR A N 1
ATOM 978 C CA . TYR A 1 127 ? -2.106 1.837 7.754 1.00 98.12 127 TYR A CA 1
ATOM 979 C C . TYR A 1 127 ? -2.970 3.066 8.046 1.00 98.12 127 TYR A C 1
ATOM 981 O O . TYR A 1 127 ? -3.449 3.761 7.143 1.00 98.12 127 TYR A O 1
ATOM 989 N N . GLY A 1 128 ? -3.198 3.308 9.333 1.00 97.06 128 GLY A N 1
ATOM 990 C CA . GLY A 1 128 ? -4.013 4.402 9.837 1.00 97.06 128 GLY A CA 1
ATOM 991 C C . GLY A 1 128 ? -3.230 5.706 9.944 1.00 97.06 128 GLY A C 1
ATOM 992 O O . GLY A 1 128 ? -1.999 5.746 9.853 1.00 97.06 128 GLY A O 1
ATOM 993 N N . SER A 1 129 ? -3.946 6.803 10.172 1.00 91.00 129 SER A N 1
ATOM 994 C CA . SER A 1 129 ? -3.329 8.101 10.454 1.00 91.00 129 SER A CA 1
ATOM 995 C C . SER A 1 129 ? -2.398 8.013 11.668 1.00 91.00 129 SER A C 1
ATOM 997 O O . SER A 1 129 ? -2.808 7.603 12.749 1.00 91.00 129 SER A O 1
ATOM 999 N N . GLY A 1 130 ? -1.137 8.413 11.488 1.00 90.38 130 GLY A N 1
ATOM 1000 C CA . GLY A 1 130 ? -0.107 8.350 12.533 1.00 90.38 130 GLY A CA 1
ATOM 1001 C C . GLY A 1 130 ? 0.652 7.021 12.617 1.00 90.38 130 GLY A C 1
ATOM 1002 O O . GLY A 1 130 ? 1.659 6.953 13.312 1.00 90.38 130 GLY A O 1
ATOM 1003 N N . GLU A 1 131 ? 0.255 5.990 11.866 1.00 94.94 131 GLU A N 1
ATOM 1004 C CA . GLU A 1 131 ? 0.909 4.672 11.896 1.00 94.94 131 GLU A CA 1
ATOM 1005 C C . GLU A 1 131 ? 2.039 4.516 10.864 1.00 94.94 131 GLU A C 1
ATOM 1007 O O . GLU A 1 131 ? 2.670 3.465 10.792 1.00 94.94 131 GLU A O 1
ATOM 1012 N N . GLN A 1 132 ? 2.318 5.545 10.056 1.00 94.81 132 GLN A N 1
ATOM 1013 C CA . GLN A 1 132 ? 3.230 5.448 8.908 1.00 94.81 132 GLN A CA 1
ATOM 1014 C C . GLN A 1 132 ? 4.639 4.968 9.285 1.00 94.81 132 GLN A C 1
ATOM 1016 O O . GLN A 1 132 ? 5.218 4.149 8.575 1.00 94.81 132 GLN A O 1
ATOM 1021 N N . GLY A 1 133 ? 5.195 5.460 10.397 1.00 93.56 133 GLY A N 1
ATOM 1022 C CA . GLY A 1 133 ? 6.530 5.053 10.842 1.00 93.56 133 GLY A CA 1
ATOM 1023 C C . GLY A 1 133 ? 6.604 3.556 11.144 1.00 93.56 133 GLY A C 1
ATOM 1024 O O . GLY A 1 133 ? 7.543 2.885 10.733 1.00 93.56 133 GLY A O 1
ATOM 1025 N N . GLU A 1 134 ? 5.575 3.014 11.793 1.00 94.31 134 GLU A N 1
ATOM 1026 C CA . GLU A 1 134 ? 5.488 1.592 12.136 1.00 94.31 134 GLU A CA 1
ATOM 1027 C C . GLU A 1 134 ? 5.156 0.728 10.918 1.00 94.31 134 GLU A C 1
ATOM 1029 O O . GLU A 1 134 ? 5.703 -0.365 10.769 1.00 94.31 134 GLU A O 1
ATOM 1034 N N . ALA A 1 135 ? 4.335 1.254 10.002 1.00 93.94 135 ALA A N 1
ATOM 1035 C CA . ALA A 1 135 ? 3.980 0.604 8.744 1.00 93.94 135 ALA A CA 1
ATOM 1036 C C . ALA A 1 135 ? 5.207 0.209 7.912 1.00 93.94 135 ALA A C 1
ATOM 1038 O O . ALA A 1 135 ? 5.224 -0.831 7.251 1.00 93.94 135 ALA A O 1
ATOM 1039 N N . GLY A 1 136 ? 6.268 1.002 8.023 1.00 92.81 136 GLY A N 1
ATOM 1040 C CA . GLY A 1 136 ? 7.576 0.717 7.464 1.00 92.81 136 GLY A CA 1
ATOM 1041 C C . GLY A 1 136 ? 8.228 -0.591 7.919 1.00 92.81 136 GLY A C 1
ATOM 1042 O O . GLY A 1 136 ? 8.925 -1.250 7.145 1.00 92.81 136 GLY A O 1
ATOM 1043 N N . TYR A 1 137 ? 7.973 -1.022 9.150 1.00 93.19 137 TYR A N 1
ATOM 1044 C CA . TYR A 1 137 ? 8.634 -2.178 9.759 1.00 93.19 137 TYR A CA 1
ATOM 1045 C C . TYR A 1 137 ? 7.840 -3.480 9.640 1.00 93.19 137 TYR A C 1
ATOM 1047 O O . TYR A 1 137 ? 8.374 -4.545 9.953 1.00 93.19 137 TYR A O 1
ATOM 1055 N N . PHE A 1 138 ? 6.596 -3.443 9.154 1.00 89.44 138 PHE A N 1
ATOM 1056 C CA . PHE A 1 138 ? 5.788 -4.650 8.982 1.00 89.44 138 PHE A CA 1
ATOM 1057 C C . PHE A 1 138 ? 6.273 -5.479 7.801 1.00 89.44 138 PHE A C 1
ATOM 1059 O O . PHE A 1 138 ? 5.808 -5.306 6.676 1.00 89.44 138 PHE A O 1
ATOM 1066 N N . TRP A 1 139 ? 7.221 -6.377 8.063 1.00 84.25 139 TRP A N 1
ATOM 1067 C CA . TRP A 1 139 ? 7.805 -7.254 7.059 1.00 84.25 139 TRP A CA 1
ATOM 1068 C C . TRP A 1 139 ? 6.773 -8.226 6.483 1.00 84.25 139 TRP A C 1
ATOM 1070 O O . TRP A 1 139 ? 6.126 -8.973 7.216 1.00 84.25 139 TRP A O 1
ATOM 1080 N N . ALA A 1 140 ? 6.644 -8.224 5.159 1.00 85.19 140 ALA A N 1
ATOM 1081 C CA . ALA A 1 140 ? 5.799 -9.163 4.445 1.00 85.19 140 ALA A CA 1
ATOM 1082 C C . ALA A 1 140 ? 6.576 -10.441 4.091 1.00 85.19 140 ALA A C 1
ATOM 1084 O O . ALA A 1 140 ? 7.770 -10.374 3.784 1.00 85.19 140 ALA A O 1
ATOM 1085 N N . PRO A 1 141 ? 5.922 -11.616 4.078 1.00 86.94 141 PRO A N 1
ATOM 1086 C CA . PRO A 1 141 ? 6.543 -12.816 3.538 1.00 86.94 141 PRO A CA 1
ATOM 1087 C C . PRO A 1 141 ? 6.865 -12.631 2.044 1.00 86.94 141 PRO A C 1
ATOM 1089 O O . PRO A 1 141 ? 6.212 -11.830 1.365 1.00 86.94 141 PRO A O 1
ATOM 1092 N N . PRO A 1 142 ? 7.844 -13.372 1.498 1.00 85.06 142 PRO A N 1
ATOM 1093 C CA . PRO A 1 142 ? 8.136 -13.323 0.072 1.00 85.06 142 PRO A CA 1
ATOM 1094 C C . PRO A 1 142 ? 6.915 -13.735 -0.763 1.00 85.06 142 PRO A C 1
ATOM 1096 O O . PRO A 1 142 ? 6.055 -14.490 -0.299 1.00 85.06 142 PRO A O 1
ATOM 1099 N N . VAL A 1 143 ? 6.840 -13.258 -2.009 1.00 85.00 143 VAL A N 1
ATOM 1100 C CA . VAL A 1 143 ? 5.766 -13.646 -2.933 1.00 85.00 143 VAL A CA 1
ATOM 1101 C C . VAL A 1 143 ? 5.865 -15.153 -3.203 1.00 85.00 143 VAL A C 1
ATOM 1103 O O . VAL A 1 143 ? 6.942 -15.641 -3.556 1.00 85.00 143 VAL A O 1
ATOM 1106 N N . PRO A 1 144 ? 4.778 -15.932 -3.049 1.00 73.12 144 PRO A N 1
ATOM 1107 C CA . PRO A 1 144 ? 4.811 -17.357 -3.346 1.00 73.12 144 PRO A CA 1
ATOM 1108 C C . PRO A 1 144 ? 5.213 -17.630 -4.805 1.00 73.12 144 PRO A C 1
ATOM 1110 O O . PRO A 1 144 ? 4.553 -17.180 -5.745 1.00 73.12 144 PRO A O 1
ATOM 1113 N N . VAL A 1 145 ? 6.240 -18.467 -4.988 1.00 56.75 145 VAL A N 1
ATOM 1114 C CA . VAL A 1 145 ? 6.823 -18.890 -6.284 1.00 56.75 145 VAL A CA 1
ATOM 1115 C C . VAL A 1 145 ? 5.851 -19.587 -7.255 1.00 56.75 145 VAL A C 1
ATOM 1117 O O . VAL A 1 145 ? 6.218 -19.868 -8.392 1.00 56.75 145 VAL A O 1
ATOM 1120 N N . LYS A 1 146 ? 4.600 -19.860 -6.854 1.00 46.28 146 LYS A N 1
ATOM 1121 C CA . LYS A 1 146 ? 3.563 -20.482 -7.703 1.00 46.28 146 LYS A CA 1
ATOM 1122 C C . LYS A 1 146 ? 2.595 -19.497 -8.371 1.00 46.28 146 LYS A C 1
ATOM 1124 O O . LYS A 1 146 ? 1.638 -19.941 -8.997 1.00 46.28 146 LYS A O 1
ATOM 1129 N N . SER A 1 147 ? 2.824 -18.190 -8.294 1.00 44.19 147 SER A N 1
ATOM 1130 C CA . SER A 1 147 ? 1.997 -17.198 -9.000 1.00 44.19 147 SER A CA 1
ATOM 1131 C C . SER A 1 147 ? 2.529 -16.927 -10.414 1.00 44.19 147 SER A C 1
ATOM 1133 O O . SER A 1 147 ? 2.914 -15.820 -10.782 1.00 44.19 147 SER A O 1
ATOM 1135 N N . GLY A 1 148 ? 2.582 -17.985 -11.225 1.00 35.75 148 GLY A N 1
ATOM 1136 C CA . GLY A 1 148 ? 2.816 -17.853 -12.657 1.00 35.75 148 GLY A CA 1
ATOM 1137 C C . GLY A 1 148 ? 1.680 -17.063 -13.306 1.00 35.75 148 GLY A C 1
ATOM 1138 O O . GLY A 1 148 ? 0.519 -17.396 -13.112 1.00 35.75 148 GLY A O 1
ATOM 1139 N N . ALA A 1 149 ? 2.055 -16.054 -14.093 1.00 34.47 149 ALA A N 1
ATOM 1140 C CA . ALA A 1 149 ? 1.207 -15.263 -14.978 1.00 34.47 149 ALA A CA 1
ATOM 1141 C C . ALA A 1 149 ? 0.021 -14.552 -14.305 1.00 34.47 149 ALA A C 1
ATOM 1143 O O . ALA A 1 149 ? -1.021 -15.131 -14.033 1.00 34.47 149 ALA A O 1
ATOM 1144 N N . ALA A 1 150 ? 0.179 -13.235 -14.165 1.00 43.22 150 ALA A N 1
ATOM 1145 C CA . ALA A 1 150 ? -0.871 -12.244 -13.991 1.00 43.22 150 ALA A CA 1
ATOM 1146 C C . ALA A 1 150 ? -2.233 -12.713 -14.559 1.00 43.22 150 ALA A C 1
ATOM 1148 O O . ALA A 1 150 ? -2.477 -12.653 -15.769 1.00 43.22 150 ALA A O 1
ATOM 1149 N N . GLY A 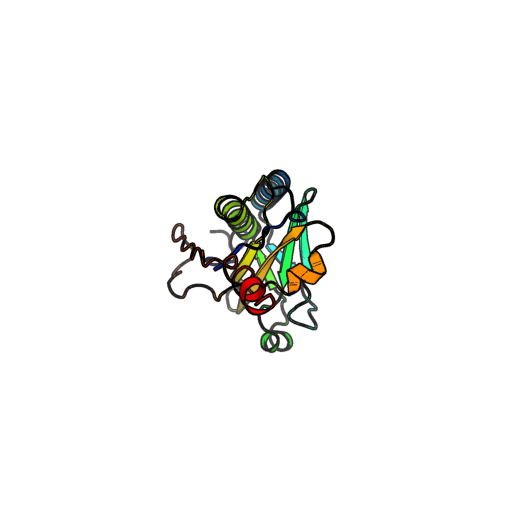1 151 ? -3.108 -13.188 -13.676 1.00 35.62 151 GLY A N 1
ATOM 1150 C CA . GLY A 1 151 ? -4.367 -13.837 -14.012 1.00 35.62 151 GLY A CA 1
ATOM 1151 C C . GLY A 1 151 ? -5.014 -14.422 -12.758 1.00 35.62 151 GLY A C 1
ATOM 1152 O O . GLY A 1 151 ? -4.392 -15.183 -12.030 1.00 35.62 151 GLY A O 1
ATOM 1153 N N . ARG A 1 152 ? -6.261 -14.010 -12.510 1.00 44.31 152 ARG A N 1
ATOM 1154 C CA . ARG A 1 152 ? -7.166 -14.432 -11.428 1.00 44.31 152 ARG A CA 1
ATOM 1155 C C . ARG A 1 152 ? -6.856 -15.797 -10.792 1.00 44.31 152 ARG A C 1
ATOM 1157 O O . ARG A 1 152 ? -6.944 -16.824 -11.458 1.00 44.31 152 ARG A O 1
ATOM 1164 N N . GLY A 1 153 ? -6.762 -15.785 -9.462 1.00 45.53 153 GLY A N 1
ATOM 1165 C CA . GLY A 1 153 ? -7.145 -16.917 -8.616 1.00 45.53 153 GLY A CA 1
ATOM 1166 C C . GLY A 1 153 ? -5.978 -17.696 -8.024 1.00 45.53 153 GLY A C 1
ATOM 1167 O O . GLY A 1 153 ? -5.406 -18.570 -8.662 1.00 45.53 153 GLY A O 1
ATOM 1168 N N . GLY A 1 154 ? -5.693 -17.434 -6.750 1.00 33.78 154 GLY A N 1
ATOM 1169 C CA . GLY A 1 154 ? -4.749 -18.228 -5.972 1.00 33.78 154 GLY A CA 1
ATOM 1170 C C . GLY A 1 154 ? -4.492 -17.638 -4.595 1.00 33.78 154 GLY A C 1
ATOM 1171 O O . GLY A 1 154 ? -3.353 -17.341 -4.258 1.00 33.78 154 GLY A O 1
ATOM 1172 N N . VAL A 1 155 ? -5.556 -17.423 -3.819 1.00 46.12 155 VAL A N 1
ATOM 1173 C CA . VAL A 1 155 ? -5.453 -17.032 -2.409 1.00 46.12 155 VAL A CA 1
ATOM 1174 C C . VAL A 1 155 ? -4.775 -18.172 -1.654 1.00 46.12 155 VAL A C 1
ATOM 1176 O O . VAL A 1 155 ? -5.338 -19.258 -1.538 1.00 46.12 155 VAL A O 1
ATOM 1179 N N . VAL A 1 156 ? -3.582 -17.924 -1.121 1.00 43.44 156 VAL A N 1
ATOM 1180 C CA . VAL A 1 156 ? -3.017 -18.748 -0.051 1.00 43.44 156 VAL A CA 1
ATOM 1181 C C . VAL A 1 156 ? -2.902 -17.853 1.171 1.00 43.44 156 VAL A C 1
ATOM 1183 O O . VAL A 1 156 ? -1.872 -17.239 1.428 1.00 43.44 156 VAL A O 1
ATOM 1186 N N . SER A 1 157 ? -4.011 -17.753 1.904 1.00 38.34 157 SER A N 1
ATOM 1187 C CA . SER A 1 157 ? -3.995 -17.270 3.279 1.00 38.34 157 SER A CA 1
ATOM 1188 C C . SER A 1 157 ? -3.287 -18.334 4.114 1.00 38.34 157 SER A C 1
ATOM 1190 O O . SER A 1 157 ? -3.866 -19.365 4.456 1.00 38.34 157 SER A O 1
ATOM 1192 N N . THR A 1 158 ? -2.004 -18.132 4.407 1.00 36.81 158 THR A N 1
ATOM 1193 C CA . THR A 1 158 ? -1.371 -18.832 5.525 1.00 36.81 158 THR A CA 1
ATOM 1194 C C . THR A 1 158 ? -1.822 -18.131 6.796 1.00 36.81 158 THR A C 1
ATOM 1196 O O . THR A 1 158 ? -1.145 -17.241 7.308 1.00 36.81 158 THR A O 1
ATOM 1199 N N . GLY A 1 159 ? -3.006 -18.506 7.280 1.00 32.12 159 GLY A N 1
ATOM 1200 C CA . GLY A 1 159 ? -3.436 -18.183 8.630 1.00 32.12 159 GLY A CA 1
ATOM 1201 C C . GLY A 1 159 ? -2.458 -18.812 9.616 1.00 32.12 159 GLY A C 1
ATOM 1202 O O . GLY A 1 159 ? -2.567 -19.994 9.935 1.00 32.12 159 GLY A O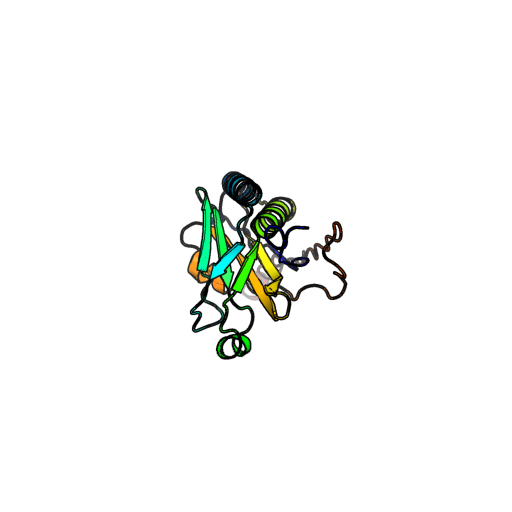 1
ATOM 1203 N N . VAL A 1 160 ? -1.489 -18.034 10.093 1.00 38.31 160 VAL A N 1
ATOM 1204 C CA . VAL A 1 160 ? -0.685 -18.410 11.255 1.00 38.31 160 VAL A CA 1
ATOM 1205 C C . VAL A 1 160 ? -1.533 -18.105 12.482 1.00 38.31 160 VAL A C 1
ATOM 1207 O O . VAL A 1 160 ? -1.447 -17.045 13.091 1.00 38.31 160 VAL A O 1
ATOM 1210 N N . ASN A 1 161 ? -2.422 -19.041 12.800 1.00 39.94 161 ASN A N 1
ATOM 1211 C CA . ASN A 1 161 ? -3.136 -19.077 14.062 1.00 39.94 161 ASN A CA 1
ATOM 1212 C C . ASN A 1 161 ? -2.297 -19.936 15.018 1.00 39.94 161 ASN A C 1
ATOM 1214 O O . ASN A 1 161 ? -2.515 -21.137 15.153 1.00 39.94 161 ASN A O 1
ATOM 1218 N N . THR A 1 162 ? -1.269 -19.344 15.625 1.00 40.47 162 THR A N 1
ATOM 1219 C CA . THR A 1 162 ? -0.531 -19.981 16.725 1.00 40.47 162 THR A CA 1
ATOM 1220 C C . THR A 1 162 ? -0.568 -19.066 17.930 1.00 40.47 162 THR A C 1
ATOM 1222 O O . THR A 1 162 ? 0.011 -17.982 17.936 1.00 40.47 162 THR A O 1
ATOM 1225 N N . GLY A 1 163 ? -1.335 -19.519 18.921 1.00 38.19 163 GLY A N 1
ATOM 1226 C CA . GLY A 1 163 ? -1.677 -18.801 20.131 1.00 38.19 163 GLY A CA 1
ATOM 1227 C C . GLY A 1 163 ? -0.464 -18.331 20.919 1.00 38.19 163 GLY A C 1
ATOM 1228 O O . GLY A 1 163 ? 0.373 -19.119 21.349 1.00 38.19 163 GLY A O 1
ATOM 1229 N N . VAL A 1 164 ? -0.451 -17.034 21.199 1.00 42.78 164 VAL A N 1
ATOM 1230 C CA . VAL A 1 164 ? 0.368 -16.432 22.251 1.00 42.78 164 VAL A CA 1
ATOM 1231 C C . VAL A 1 164 ? -0.569 -16.010 23.380 1.00 42.78 164 VAL A C 1
ATOM 1233 O O . VAL A 1 164 ? -0.698 -14.837 23.695 1.00 42.78 164 VAL A O 1
ATOM 1236 N N . VAL A 1 165 ? -1.296 -16.967 23.966 1.00 43.28 165 VAL A N 1
ATOM 1237 C CA . VAL A 1 165 ? -2.085 -16.724 25.190 1.00 43.28 165 VAL A CA 1
ATOM 1238 C C . VAL A 1 165 ? -2.097 -17.956 26.106 1.00 43.28 165 VAL A C 1
ATOM 1240 O O . VAL A 1 165 ? -3.126 -18.300 26.661 1.00 43.28 165 VAL A O 1
ATOM 1243 N N . VAL A 1 166 ? -0.976 -18.668 26.282 1.00 44.56 166 VAL A N 1
ATOM 1244 C CA . VAL A 1 166 ? -0.856 -19.658 27.383 1.00 44.56 166 VAL A CA 1
ATOM 1245 C C . VAL A 1 166 ? 0.572 -19.727 27.944 1.00 44.56 166 VAL A C 1
ATOM 1247 O O . VAL A 1 166 ? 1.076 -20.798 28.251 1.00 44.56 166 VAL A O 1
ATOM 1250 N N . PHE A 1 167 ? 1.267 -18.591 28.075 1.00 38.62 167 PHE A N 1
ATOM 1251 C CA . PHE A 1 167 ? 2.589 -18.574 28.735 1.00 38.62 167 PHE A CA 1
ATOM 1252 C C . PHE A 1 167 ? 2.675 -17.682 29.980 1.00 38.62 167 PHE A C 1
ATOM 1254 O O . PHE A 1 167 ? 3.670 -17.721 30.693 1.00 38.62 167 PHE A O 1
ATOM 1261 N N . TRP A 1 168 ? 1.609 -16.947 30.309 1.00 37.25 168 TRP A N 1
ATOM 1262 C CA . TRP A 1 168 ? 1.594 -16.058 31.478 1.00 37.25 168 TRP A CA 1
ATOM 1263 C C . TRP A 1 168 ? 0.921 -16.642 32.730 1.00 37.25 168 TRP A C 1
ATOM 1265 O O . TRP A 1 168 ? 1.061 -16.071 33.805 1.00 37.25 168 TRP A O 1
ATOM 1275 N N . LEU A 1 169 ? 0.253 -17.800 32.643 1.00 42.41 169 LEU A N 1
ATOM 1276 C CA . LEU A 1 169 ? -0.434 -18.407 33.798 1.00 42.41 169 LEU A CA 1
ATOM 1277 C C . LEU A 1 169 ? 0.384 -19.474 34.547 1.00 42.41 169 LEU A C 1
ATOM 1279 O O . LEU A 1 169 ? 0.029 -19.816 35.669 1.00 42.41 169 LEU A O 1
ATOM 1283 N N . LEU A 1 170 ? 1.500 -19.961 33.992 1.00 42.44 170 LEU A N 1
ATOM 1284 C CA . LEU A 1 170 ? 2.352 -20.953 34.671 1.00 42.44 170 LEU A CA 1
ATOM 1285 C C . LEU A 1 170 ? 3.495 -20.332 35.489 1.00 42.44 170 LEU A C 1
ATOM 1287 O O . LEU A 1 170 ? 4.026 -20.984 36.382 1.00 42.44 170 LEU A O 1
ATOM 1291 N N . LEU A 1 171 ? 3.835 -19.060 35.253 1.00 43.50 171 LEU A N 1
ATOM 1292 C CA . LEU A 1 171 ? 4.866 -18.355 36.026 1.00 43.50 171 LEU A CA 1
ATOM 1293 C C . LEU A 1 171 ? 4.373 -17.863 37.396 1.00 43.50 171 LEU A C 1
ATOM 1295 O O . LEU A 1 171 ? 5.186 -17.677 38.295 1.00 43.50 171 LEU A O 1
ATOM 1299 N N . PHE A 1 172 ? 3.060 -17.713 37.602 1.00 43.41 172 PHE A N 1
ATOM 1300 C CA . PHE A 1 172 ? 2.521 -17.277 38.896 1.00 43.41 172 PHE A CA 1
ATOM 1301 C C . PHE A 1 172 ? 2.358 -18.403 39.926 1.00 43.41 172 PHE A C 1
ATOM 1303 O O . PHE A 1 172 ? 2.285 -18.113 41.117 1.00 43.41 172 PHE A O 1
ATOM 1310 N N . TRP A 1 173 ? 2.350 -19.677 39.516 1.00 41.50 173 TRP A N 1
ATOM 1311 C CA . TRP A 1 173 ? 2.231 -20.787 40.472 1.00 41.50 173 TRP A CA 1
ATOM 1312 C C . TRP A 1 173 ? 3.570 -21.175 41.119 1.00 41.50 173 TRP A C 1
ATOM 1314 O O . TRP A 1 173 ? 3.579 -21.747 42.202 1.00 41.50 173 TRP A O 1
ATOM 1324 N N . TYR A 1 174 ? 4.702 -20.810 40.503 1.00 44.62 174 TYR A N 1
ATOM 1325 C CA . TYR A 1 174 ? 6.043 -21.162 40.992 1.00 44.62 174 TYR A CA 1
ATOM 1326 C C . TYR A 1 174 ? 6.674 -20.117 41.933 1.00 44.62 174 TYR A C 1
ATOM 1328 O O . TYR A 1 174 ? 7.770 -20.330 42.436 1.00 44.62 174 TYR A O 1
ATOM 1336 N N . ILE A 1 175 ? 6.013 -18.976 42.165 1.00 51.88 175 ILE A N 1
ATOM 1337 C CA . ILE A 1 175 ? 6.537 -17.887 43.018 1.00 51.88 175 ILE A CA 1
ATOM 1338 C C . ILE A 1 175 ? 5.845 -17.851 44.398 1.00 51.88 175 ILE A C 1
ATOM 1340 O O . ILE A 1 175 ? 6.294 -17.137 45.289 1.00 51.88 175 ILE A O 1
ATOM 1344 N N . VAL A 1 176 ? 4.776 -18.631 44.615 1.00 48.53 176 VAL A N 1
ATOM 1345 C CA . VAL A 1 176 ? 3.939 -18.545 45.835 1.00 48.53 176 VAL A CA 1
ATOM 1346 C C . VAL A 1 176 ? 3.817 -19.879 46.599 1.00 48.5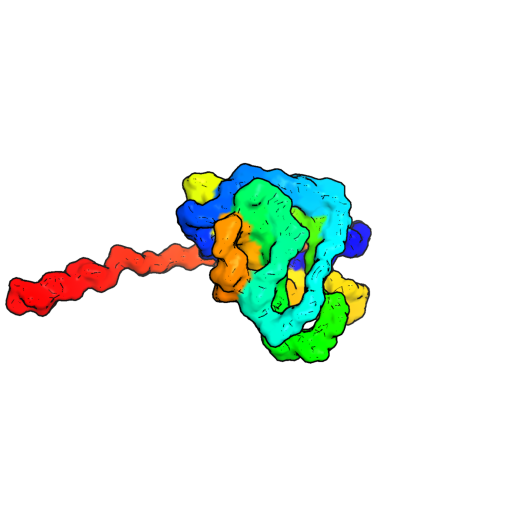3 176 VAL A C 1
ATOM 1348 O O . VAL A 1 176 ? 2.893 -20.046 47.386 1.00 48.53 176 VAL A O 1
ATOM 1351 N N . ASN A 1 177 ? 4.742 -20.827 46.419 1.00 44.34 177 ASN A N 1
ATOM 1352 C CA . ASN A 1 177 ? 4.916 -21.959 47.347 1.00 44.34 177 ASN A CA 1
ATOM 1353 C C . ASN A 1 177 ? 6.392 -22.220 47.625 1.00 44.34 177 ASN A C 1
ATOM 1355 O O . ASN A 1 177 ? 7.145 -22.363 46.637 1.00 44.34 177 ASN A O 1
#

pLDDT: mean 82.27, std 21.14, range [32.12, 98.81]

InterPro domains:
  IPR029226 Ecp2 effector protein-like [PF14856] (8-112)

Radius of gyration: 17.8 Å; chains: 1; bounding box: 37×31×68 Å

Secondary structure (DSSP, 8-state):
--TTT--EEEEP-EE---TTSPBHHHHHHHHHHHHHH-PEEEE---SSSS--EEEEEETTEEEEEE-S-GGGTTT--S-EEEEHHHHHHHHHHHHHHH-BTTB--EEEEEEEEEETTEEEEEEEEEE-TT-HHHHTT-PPPPPPTT--SS-S-------------SSSSSTTTSS--

Foldseek 3Di:
DPCQAFFWFDKFKDFPDDPQFFFLVQLLVQLVVLNVVFGKFFDADDPAQLQWDFGTGGDFKTKTKGALDNVCNVVPPLGDIGTSNRSSVVSVVQSVPHDDPRGGKMKIWIWGDSDPVDIGIMIMIIGGVPCRNVRSVPRTDDDPPPRPDDDDDDDDPPPPPDDPPDDPPVVVVVPPD

Organism: NCBI:txid1460502

Sequence (177 aa):
RRYEDEICGASSFVGITRATSPLTTDCLLLADEAAKERYVWYVRGFTDNTTILGIRTHGTCNFGIRPPYADALPTIKTGWYVGGVDVAEVVRTAVRDYNVSGQTGASGMMHCWANRANHVDVQWAIYGSGEQGEAGYFWAPPVPVKSGAAGRGGVVSTGVNTGVVVFWLLLFWYIVN